Protein AF-A0A954T124-F1 (afdb_monomer)

Solvent-accessible surface area (backbone atoms only — not comparable to full-atom values): 3906 Å² total; per-residue (Å²): 124,70,66,46,78,78,48,66,47,86,42,76,91,87,29,69,34,44,30,35,37,33,65,46,97,85,77,48,75,49,79,46,58,67,54,89,61,50,75,66,36,43,80,79,34,72,65,54,32,49,53,52,54,49,52,54,50,32,67,72,70,70,59,128

Nearest PDB structures (foldseek):
  2czo-assembly1_A  TM=5.038E-01  e=4.226E+00  Saccharomyces cerevisiae
  5tc0-assembly1_A  TM=5.866E-01  e=7.099E+00  Homo sapiens
  1gd5-assembly1_A  TM=3.676E-01  e=6.653E+00  Homo sapiens
  8tla-assembly1_A  TM=4.115E-01  e=9.200E+00  Homo sapiens

Structure (mmCIF, N/CA/C/O backbone):
data_AF-A0A954T124-F1
#
_entry.id   AF-A0A954T124-F1
#
loop_
_atom_site.group_PDB
_atom_site.id
_atom_site.type_symbol
_atom_site.label_atom_id
_atom_site.label_alt_id
_atom_site.label_comp_id
_atom_site.label_asym_id
_atom_site.label_entity_id
_atom_site.label_seq_id
_atom_site.pdbx_PDB_ins_code
_atom_site.Cartn_x
_atom_site.Cartn_y
_atom_site.Cartn_z
_atom_site.occupancy
_atom_site.B_iso_or_equiv
_atom_site.auth_seq_id
_atom_site.auth_comp_id
_atom_site.auth_asym_id
_atom_site.auth_atom_id
_atom_site.pdbx_PDB_model_num
ATOM 1 N N . ALA A 1 1 ? 7.519 -4.59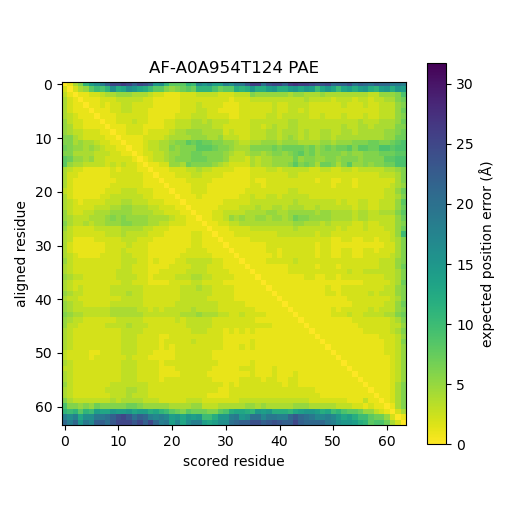2 19.304 1.00 57.53 1 ALA A N 1
ATOM 2 C CA . ALA A 1 1 ? 7.065 -3.408 18.547 1.00 57.53 1 ALA A CA 1
ATOM 3 C C . ALA A 1 1 ? 5.910 -3.838 17.654 1.00 57.53 1 ALA A C 1
ATOM 5 O O . ALA A 1 1 ? 6.059 -4.851 16.986 1.00 57.53 1 ALA A O 1
ATOM 6 N N . ASN A 1 2 ? 4.788 -3.114 17.637 1.00 81.06 2 ASN A N 1
ATOM 7 C CA . ASN A 1 2 ? 3.574 -3.525 16.903 1.00 81.06 2 ASN A CA 1
ATOM 8 C C . ASN A 1 2 ? 3.664 -3.244 15.387 1.00 81.06 2 ASN A C 1
ATOM 10 O O . ASN A 1 2 ? 2.648 -3.183 14.705 1.00 81.06 2 ASN A O 1
ATOM 14 N N . VAL A 1 3 ? 4.876 -3.018 14.864 1.00 93.56 3 VAL A N 1
ATOM 15 C CA . VAL A 1 3 ? 5.128 -2.775 13.441 1.00 93.56 3 VAL A CA 1
ATOM 16 C C . VAL A 1 3 ? 5.555 -4.089 12.800 1.00 93.56 3 VAL A C 1
ATOM 18 O O . VAL A 1 3 ? 6.590 -4.654 13.157 1.00 93.56 3 VAL A O 1
ATOM 21 N N . ARG A 1 4 ? 4.779 -4.557 11.826 1.00 94.94 4 ARG A N 1
ATOM 22 C CA . ARG A 1 4 ? 5.078 -5.742 11.025 1.00 94.94 4 ARG A CA 1
ATOM 23 C C . ARG A 1 4 ? 5.561 -5.327 9.642 1.00 94.94 4 ARG A C 1
ATOM 25 O O . ARG A 1 4 ? 4.821 -4.707 8.879 1.00 94.94 4 ARG A O 1
ATOM 32 N N . LYS A 1 5 ? 6.785 -5.725 9.298 1.00 95.69 5 LYS A N 1
ATOM 33 C CA . LYS A 1 5 ? 7.347 -5.570 7.952 1.00 95.69 5 LYS A CA 1
ATOM 34 C C . LYS A 1 5 ? 6.808 -6.656 7.029 1.00 95.69 5 LYS A C 1
ATOM 36 O O . LYS A 1 5 ? 6.834 -7.832 7.379 1.00 95.69 5 LYS A O 1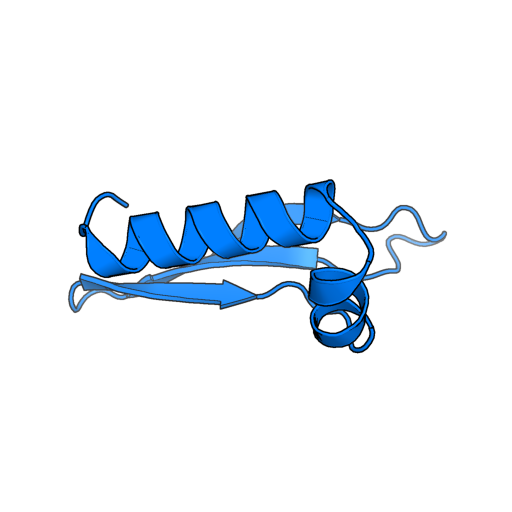
ATOM 41 N N . LEU A 1 6 ? 6.305 -6.246 5.872 1.00 95.75 6 LEU A N 1
ATOM 42 C CA . LEU A 1 6 ? 5.720 -7.119 4.855 1.00 95.75 6 LEU A CA 1
ATOM 43 C C . LEU A 1 6 ? 6.663 -7.321 3.672 1.00 95.75 6 LEU A C 1
ATOM 45 O O . LEU A 1 6 ? 6.736 -8.417 3.128 1.00 95.75 6 LEU A O 1
ATOM 49 N N . ALA A 1 7 ? 7.374 -6.266 3.276 1.00 95.50 7 ALA A N 1
ATOM 50 C CA . ALA A 1 7 ? 8.331 -6.306 2.180 1.00 95.50 7 ALA A CA 1
ATOM 51 C C . ALA A 1 7 ? 9.412 -5.238 2.362 1.00 95.50 7 ALA A C 1
ATOM 53 O O . ALA A 1 7 ? 9.234 -4.272 3.109 1.00 95.50 7 ALA A O 1
ATOM 54 N N . ARG A 1 8 ? 10.519 -5.405 1.641 1.00 94.50 8 ARG A N 1
ATOM 55 C CA . ARG A 1 8 ? 11.621 -4.447 1.569 1.00 94.50 8 ARG A CA 1
ATOM 56 C C . ARG A 1 8 ? 12.151 -4.380 0.139 1.00 94.50 8 ARG A C 1
ATOM 58 O O . ARG A 1 8 ? 12.163 -5.393 -0.558 1.00 94.50 8 ARG A O 1
ATOM 65 N N . GLY A 1 9 ? 12.592 -3.196 -0.277 1.00 94.31 9 GLY A N 1
ATOM 66 C CA . GLY A 1 9 ? 13.404 -3.025 -1.478 1.00 94.31 9 GLY A CA 1
ATOM 67 C C . GLY A 1 9 ? 14.711 -3.825 -1.423 1.00 94.31 9 GLY A C 1
ATOM 68 O O . GLY A 1 9 ? 15.206 -4.183 -0.360 1.00 94.31 9 GLY A O 1
ATOM 69 N N . LEU A 1 10 ? 15.276 -4.114 -2.590 1.00 95.06 10 LEU A N 1
ATOM 70 C CA . LEU A 1 10 ? 16.488 -4.930 -2.719 1.00 95.06 10 LEU A CA 1
ATOM 71 C C . LEU A 1 10 ? 17.719 -4.077 -3.049 1.00 95.06 10 LEU A C 1
ATOM 73 O O . LEU A 1 10 ? 18.653 -4.557 -3.689 1.00 95.06 10 LEU A O 1
ATOM 77 N N . ASN A 1 11 ? 17.713 -2.797 -2.661 1.00 94.44 11 ASN A N 1
ATOM 78 C CA . ASN A 1 11 ? 18.867 -1.942 -2.914 1.00 94.44 11 ASN A CA 1
ATOM 79 C C . ASN A 1 11 ? 20.037 -2.392 -2.013 1.00 94.44 11 ASN A C 1
ATOM 81 O O . ASN A 1 11 ? 19.802 -2.832 -0.883 1.00 94.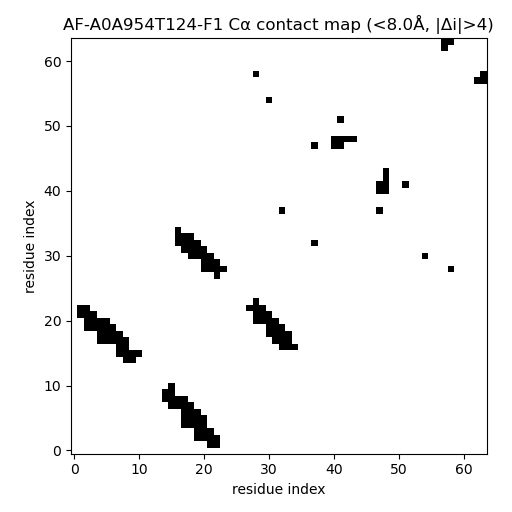44 11 ASN A O 1
ATOM 85 N N . PRO A 1 12 ? 21.298 -2.280 -2.472 1.00 96.19 12 PRO A N 1
ATOM 86 C CA . PRO A 1 12 ? 22.462 -2.684 -1.686 1.00 96.19 12 PRO A CA 1
ATOM 87 C C . PRO A 1 12 ? 22.534 -2.027 -0.301 1.00 96.19 12 PRO A C 1
ATOM 89 O O . PRO A 1 12 ? 22.048 -0.914 -0.102 1.00 96.19 12 PRO A O 1
ATOM 92 N N . GLY A 1 13 ? 23.188 -2.711 0.643 1.00 92.81 13 GLY A N 1
ATOM 93 C CA . GLY A 1 13 ? 23.415 -2.190 1.995 1.00 92.81 13 GLY A CA 1
ATOM 94 C C . GLY A 1 13 ? 22.142 -2.075 2.832 1.00 92.81 13 GLY A C 1
ATOM 95 O O . GLY A 1 13 ? 22.011 -1.124 3.594 1.00 92.81 13 GLY A O 1
ATOM 96 N N . GLU A 1 14 ? 21.198 -3.010 2.665 1.00 88.69 14 GLU A N 1
ATOM 97 C CA . GLU A 1 14 ? 19.887 -2.992 3.336 1.00 88.69 14 GLU A CA 1
ATOM 98 C C . GLU A 1 14 ? 19.043 -1.745 2.992 1.00 88.69 14 GLU A C 1
ATOM 100 O O . GLU A 1 14 ? 18.127 -1.379 3.731 1.00 88.69 14 GLU A O 1
ATOM 105 N N . GLY A 1 15 ? 19.354 -1.082 1.874 1.00 88.75 15 GLY A N 1
ATOM 106 C CA . GLY A 1 15 ? 18.687 0.132 1.430 1.00 88.75 15 GLY A CA 1
ATOM 107 C C . GLY A 1 15 ? 17.350 -0.122 0.731 1.00 88.75 15 GLY A C 1
ATOM 108 O O . GLY A 1 15 ? 17.027 -1.220 0.279 1.00 88.75 15 GLY A O 1
ATOM 109 N N . GLY A 1 16 ? 16.589 0.955 0.548 1.00 91.88 16 GLY A N 1
ATOM 110 C CA . GLY A 1 16 ? 15.295 0.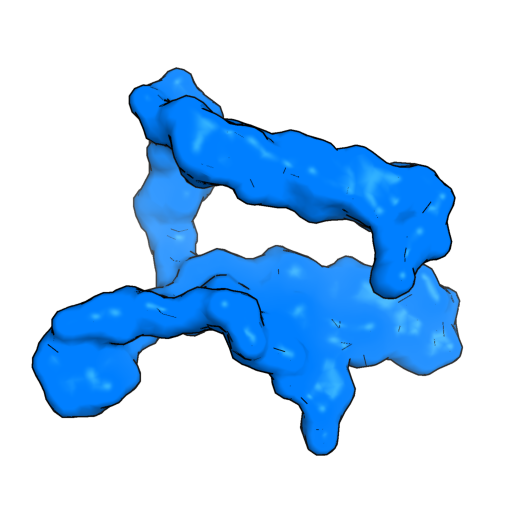931 -0.133 1.00 91.88 16 GLY A CA 1
ATOM 111 C C . GLY A 1 16 ? 14.114 1.095 0.818 1.00 91.88 16 GLY A C 1
ATOM 112 O O . GLY A 1 16 ? 14.269 1.252 2.026 1.00 91.88 16 GLY A O 1
ATOM 113 N N . ALA A 1 17 ? 12.917 1.116 0.237 1.00 96.56 17 ALA A N 1
ATOM 114 C CA . ALA A 1 17 ? 11.677 1.316 0.973 1.00 96.56 17 ALA A CA 1
ATOM 115 C C . ALA A 1 17 ? 11.253 0.050 1.731 1.00 96.56 17 ALA A C 1
ATOM 117 O O . ALA A 1 17 ? 11.545 -1.070 1.306 1.00 96.56 17 ALA A O 1
ATOM 118 N N . GLU A 1 18 ? 10.505 0.225 2.817 1.00 97.00 18 GLU A N 1
ATOM 119 C CA . GLU A 1 18 ? 9.876 -0.867 3.558 1.00 97.00 18 GLU A CA 1
ATOM 120 C C . GLU A 1 18 ? 8.361 -0.727 3.486 1.00 97.00 18 GLU A C 1
ATOM 122 O O . GLU A 1 18 ? 7.814 0.343 3.755 1.00 97.00 18 GLU A O 1
ATOM 127 N N . ILE A 1 19 ? 7.686 -1.827 3.157 1.00 97.81 19 ILE A N 1
ATOM 128 C CA . ILE A 1 19 ? 6.238 -1.922 3.298 1.00 97.81 19 ILE A CA 1
ATOM 129 C C . ILE A 1 19 ? 5.956 -2.491 4.681 1.00 97.81 19 ILE A C 1
ATOM 131 O O . ILE A 1 19 ? 6.370 -3.611 4.992 1.00 97.81 19 ILE A O 1
ATOM 135 N N . VAL A 1 20 ? 5.251 -1.729 5.509 1.00 97.69 20 VAL A N 1
ATOM 136 C CA . VAL A 1 20 ? 4.957 -2.070 6.901 1.00 97.69 20 VAL A CA 1
ATOM 137 C C . VAL A 1 20 ? 3.479 -1.880 7.227 1.00 97.69 20 VAL A C 1
ATOM 139 O O . VAL A 1 20 ? 2.773 -1.078 6.614 1.00 97.69 20 VAL A O 1
ATOM 142 N N . THR A 1 21 ? 3.032 -2.617 8.238 1.00 96.31 21 THR A N 1
ATOM 143 C CA . THR A 1 21 ? 1.716 -2.477 8.868 1.00 96.31 21 THR A CA 1
ATOM 144 C C . THR A 1 21 ? 1.875 -2.254 10.362 1.00 96.31 21 THR A C 1
ATOM 146 O O . THR A 1 21 ? 2.827 -2.752 10.962 1.00 96.31 21 THR A O 1
ATOM 149 N N . PHE A 1 22 ? 0.959 -1.502 10.956 1.00 94.62 22 PHE A N 1
ATOM 150 C CA . PHE A 1 22 ? 0.903 -1.272 12.394 1.00 94.62 22 PHE A CA 1
ATOM 151 C C . PHE A 1 22 ? -0.550 -1.187 12.837 1.00 94.62 22 PHE A C 1
ATOM 153 O O . PHE A 1 22 ? -1.317 -0.428 12.251 1.00 94.62 22 PHE A O 1
ATOM 160 N N . GLU A 1 23 ? -0.911 -1.932 13.874 1.00 92.81 23 GLU A N 1
ATOM 161 C CA . GLU A 1 23 ? -2.231 -1.869 14.503 1.00 92.81 23 GLU A CA 1
ATOM 162 C C . GLU A 1 23 ? -2.161 -1.027 15.777 1.00 92.81 23 GLU A C 1
ATOM 164 O O . GLU A 1 23 ? -1.216 -1.132 16.567 1.00 92.81 23 GLU A O 1
ATOM 169 N N . THR A 1 24 ? -3.159 -0.168 15.972 1.00 91.31 24 THR A N 1
ATOM 170 C CA . THR A 1 24 ? -3.286 0.656 17.173 1.00 91.31 24 THR A CA 1
ATOM 171 C C . THR A 1 24 ? -4.123 -0.068 18.222 1.00 91.31 24 THR A C 1
ATOM 173 O O . THR A 1 24 ? -5.057 -0.804 17.910 1.00 91.31 24 THR A O 1
ATOM 176 N N . ASN A 1 25 ? -3.863 0.219 19.498 1.00 90.25 25 ASN A N 1
ATOM 177 C CA . ASN A 1 25 ? -4.651 -0.342 20.603 1.00 90.25 25 ASN A CA 1
ATOM 178 C C . ASN 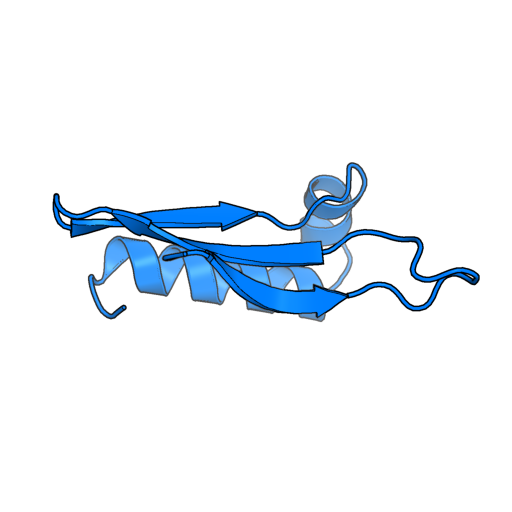A 1 25 ? -6.129 0.101 20.582 1.00 90.25 25 ASN A C 1
ATOM 180 O O . ASN A 1 25 ? -6.958 -0.505 21.250 1.00 90.25 25 ASN A O 1
ATOM 184 N N . SER A 1 26 ? -6.459 1.164 19.843 1.00 91.81 26 SER A N 1
ATOM 185 C CA . SER A 1 26 ? -7.823 1.674 19.667 1.00 91.81 26 SER A CA 1
ATOM 186 C C . SER A 1 26 ? -8.561 1.060 18.469 1.00 91.81 26 SER A C 1
ATOM 188 O O . SER A 1 26 ? -9.633 1.543 18.115 1.00 91.81 26 SER A O 1
ATOM 190 N N . GLY A 1 27 ? -7.998 0.025 17.832 1.00 88.56 27 GLY A N 1
ATOM 191 C CA . GLY A 1 27 ? -8.607 -0.667 16.690 1.00 88.56 27 GLY A CA 1
ATOM 192 C C . GLY A 1 27 ? -8.368 0.000 15.331 1.00 88.56 27 GLY A C 1
ATOM 193 O O . GLY A 1 27 ? -9.007 -0.365 14.349 1.00 88.56 27 GLY A O 1
ATOM 194 N N . GLY A 1 28 ? -7.469 0.984 15.258 1.00 91.81 28 GLY A N 1
ATOM 195 C CA . GLY A 1 28 ? -7.014 1.575 14.001 1.00 91.81 28 GLY A CA 1
ATOM 196 C C . GLY A 1 28 ? -5.834 0.812 13.400 1.00 91.81 28 GLY A C 1
ATOM 197 O O . GLY A 1 28 ? -5.208 -0.019 14.056 1.00 91.81 28 GLY A O 1
ATOM 198 N N . ALA A 1 29 ? -5.479 1.139 12.159 1.00 94.00 29 ALA A N 1
ATOM 199 C CA . ALA A 1 29 ? -4.317 0.561 11.497 1.00 94.00 29 ALA A CA 1
ATOM 200 C C . ALA A 1 29 ? -3.618 1.565 10.572 1.00 94.00 29 ALA A C 1
ATOM 202 O O . ALA A 1 29 ? -4.230 2.493 10.044 1.00 94.00 29 ALA A O 1
ATOM 203 N N . VAL A 1 30 ? -2.320 1.357 10.366 1.00 95.56 30 VAL A N 1
ATOM 204 C CA . VAL A 1 30 ? -1.470 2.105 9.438 1.00 95.56 30 VAL A CA 1
ATOM 205 C C . VAL A 1 30 ? -0.858 1.129 8.446 1.00 95.56 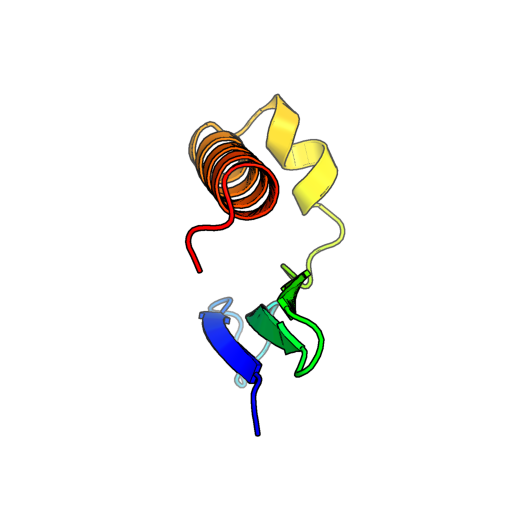30 VAL A C 1
ATOM 207 O O . VAL A 1 30 ? -0.321 0.091 8.830 1.00 95.56 30 VAL A O 1
ATOM 210 N N . PHE A 1 31 ? -0.900 1.493 7.168 1.00 97.31 31 PHE A N 1
ATOM 211 C CA . PHE A 1 31 ? -0.138 0.856 6.101 1.00 97.31 31 PHE A CA 1
ATOM 212 C C . PHE A 1 31 ? 0.801 1.901 5.503 1.00 97.31 31 PHE A C 1
ATOM 214 O O . PHE A 1 31 ? 0.348 2.962 5.074 1.00 97.31 31 PHE A O 1
ATOM 221 N N . SER A 1 32 ? 2.103 1.621 5.498 1.00 97.62 32 SER A N 1
ATOM 222 C CA . SER A 1 32 ? 3.122 2.528 4.964 1.00 97.62 32 SER A CA 1
ATOM 223 C C . SER A 1 32 ? 4.017 1.786 3.987 1.00 97.62 32 SER A C 1
ATOM 225 O O . SER A 1 32 ? 4.434 0.666 4.261 1.00 97.62 32 SER A O 1
ATOM 227 N N . VAL A 1 33 ? 4.288 2.409 2.842 1.00 97.94 33 VAL A N 1
ATOM 228 C CA . VAL A 1 33 ? 5.021 1.811 1.711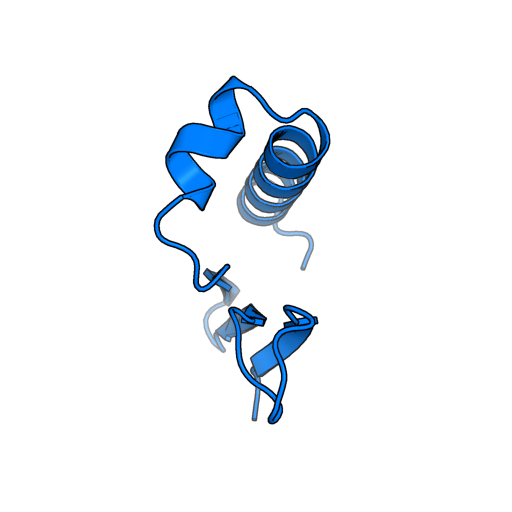 1.00 97.94 33 VAL A CA 1
ATOM 229 C C . VAL A 1 33 ? 6.430 2.368 1.534 1.00 97.94 33 VAL A C 1
ATOM 231 O O . VAL A 1 33 ? 7.216 1.803 0.782 1.00 97.94 33 VAL A O 1
ATOM 234 N N . GLY A 1 34 ? 6.741 3.501 2.174 1.00 95.69 34 GLY A N 1
ATOM 235 C CA . GLY A 1 34 ? 8.073 4.111 2.151 1.00 95.69 34 GLY A CA 1
ATOM 236 C C . GLY A 1 34 ? 8.580 4.588 0.780 1.00 95.69 34 GLY A C 1
ATOM 237 O O . GLY A 1 34 ? 9.786 4.737 0.620 1.00 95.69 34 GLY A O 1
ATOM 238 N N . SER A 1 35 ? 7.709 4.812 -0.214 1.00 96.81 35 SER A N 1
ATOM 239 C CA . SER A 1 35 ? 8.105 5.200 -1.578 1.00 96.81 35 SER A CA 1
ATOM 240 C C . SER A 1 35 ? 7.274 6.362 -2.124 1.00 96.81 35 SER A C 1
ATOM 242 O O . SER A 1 35 ? 6.047 6.279 -2.183 1.00 96.81 35 SER A O 1
ATOM 244 N N . ILE A 1 36 ? 7.952 7.420 -2.586 1.00 96.94 36 ILE A N 1
ATOM 245 C CA . ILE A 1 36 ? 7.320 8.602 -3.198 1.00 96.94 36 ILE A CA 1
ATOM 246 C C . ILE A 1 36 ? 6.626 8.281 -4.525 1.00 96.94 36 ILE A C 1
ATOM 248 O O . ILE A 1 36 ? 5.629 8.909 -4.862 1.00 96.94 36 ILE A O 1
ATOM 252 N N . CYS A 1 37 ? 7.115 7.282 -5.262 1.00 97.00 37 CYS A N 1
ATOM 253 C CA . CYS A 1 37 ? 6.532 6.887 -6.543 1.00 97.00 37 CYS A CA 1
ATOM 254 C C . CYS A 1 37 ? 5.321 5.958 -6.383 1.00 97.00 37 CYS A C 1
ATOM 256 O O . CYS A 1 37 ? 4.656 5.665 -7.368 1.00 97.00 37 CYS A O 1
ATOM 258 N N . TRP A 1 38 ? 5.005 5.480 -5.171 1.00 98.06 38 TRP A N 1
ATOM 259 C CA . TRP A 1 38 ? 3.868 4.575 -4.982 1.00 98.06 38 TRP A CA 1
ATOM 260 C C . TRP A 1 38 ? 2.539 5.169 -5.478 1.00 98.06 38 TRP A C 1
ATOM 262 O O . TRP A 1 38 ? 1.858 4.483 -6.237 1.00 98.06 38 TRP A O 1
ATOM 272 N N . PRO A 1 39 ? 2.162 6.423 -5.141 1.00 97.50 39 PRO A N 1
ATOM 273 C CA . PRO A 1 39 ? 0.884 6.988 -5.571 1.00 97.50 39 PRO A CA 1
ATOM 274 C C . PRO A 1 39 ? 0.752 7.107 -7.091 1.00 97.50 39 PRO A C 1
ATOM 276 O O . PRO A 1 39 ? -0.320 6.838 -7.624 1.00 97.50 39 PRO A O 1
ATOM 279 N N . SER A 1 40 ? 1.825 7.465 -7.804 1.00 98.31 40 SER A N 1
ATOM 280 C CA . SER A 1 40 ? 1.795 7.512 -9.270 1.00 98.31 40 SER A CA 1
ATOM 281 C C . SER A 1 40 ? 1.743 6.108 -9.878 1.00 98.31 40 SER A C 1
ATOM 283 O O . SER A 1 40 ? 1.011 5.891 -10.844 1.00 98.31 40 SER A O 1
ATOM 285 N N . SER A 1 41 ? 2.429 5.131 -9.279 1.00 98.50 41 SER A N 1
ATOM 286 C CA . SER A 1 41 ? 2.375 3.730 -9.712 1.00 98.50 41 SER A CA 1
ATOM 287 C C . SER A 1 41 ? 1.002 3.080 -9.516 1.00 98.50 41 SER A C 1
ATOM 289 O O . SER A 1 41 ? 0.671 2.169 -10.268 1.00 98.50 41 SER A O 1
ATOM 291 N N . VAL A 1 42 ? 0.163 3.554 -8.584 1.00 98.38 42 VAL A N 1
ATOM 292 C CA . VAL A 1 42 ? -1.228 3.066 -8.433 1.00 98.38 42 VAL A CA 1
ATOM 293 C C . VAL A 1 42 ? -2.033 3.213 -9.729 1.00 98.38 42 VAL A C 1
ATOM 295 O O . VAL A 1 42 ? -2.979 2.469 -9.937 1.00 98.38 42 VAL A O 1
ATOM 298 N N . LEU A 1 43 ? -1.683 4.141 -10.620 1.00 97.69 43 LEU A N 1
ATOM 299 C CA . LEU A 1 43 ? -2.443 4.360 -11.855 1.00 97.69 43 LEU A CA 1
ATOM 300 C C . LEU A 1 43 ? -2.007 3.458 -13.015 1.00 97.69 43 LEU A C 1
ATOM 302 O O . LEU A 1 43 ? -2.755 3.301 -13.976 1.00 97.69 43 LEU A O 1
ATOM 306 N N . VAL A 1 44 ? -0.795 2.900 -12.954 1.00 98.25 44 VAL A N 1
ATOM 307 C CA . VAL A 1 44 ? -0.145 2.255 -14.109 1.00 98.25 44 VAL A CA 1
ATOM 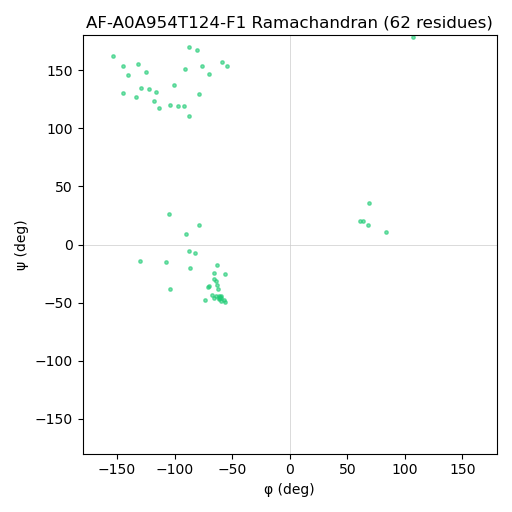308 C C . VAL A 1 44 ? 0.410 0.861 -13.814 1.00 98.25 44 VAL A C 1
ATOM 310 O O . VAL A 1 44 ? 0.706 0.115 -14.743 1.00 98.25 44 VAL A O 1
ATOM 313 N N . ASP A 1 45 ? 0.527 0.480 -12.542 1.00 98.56 45 ASP A N 1
ATOM 314 C CA . ASP A 1 45 ? 1.000 -0.832 -12.111 1.00 98.56 45 ASP A CA 1
ATOM 315 C C . ASP A 1 45 ? -0.135 -1.614 -11.428 1.00 98.56 45 ASP A C 1
ATOM 317 O O . ASP A 1 45 ? -0.657 -1.244 -10.369 1.00 98.56 45 ASP A O 1
ATOM 321 N N . ASN A 1 46 ? -0.510 -2.744 -12.033 1.00 98.62 46 ASN A N 1
ATOM 322 C CA . ASN A 1 46 ? -1.596 -3.602 -11.554 1.00 98.62 46 ASN A CA 1
ATOM 323 C C . ASN A 1 46 ? -1.323 -4.221 -10.175 1.00 98.62 46 ASN A C 1
ATOM 325 O O . ASN A 1 46 ? -2.260 -4.475 -9.414 1.00 98.62 46 ASN A O 1
ATOM 329 N N . THR A 1 47 ? -0.063 -4.490 -9.841 1.00 98.25 47 THR A N 1
ATOM 330 C CA . THR A 1 47 ? 0.327 -5.072 -8.553 1.00 98.25 47 THR A CA 1
ATOM 331 C C . THR A 1 47 ? 0.203 -4.029 -7.452 1.00 98.25 47 THR A C 1
ATOM 333 O O . THR A 1 47 ? -0.443 -4.288 -6.434 1.00 98.25 47 THR A O 1
ATOM 336 N N . VAL A 1 48 ? 0.736 -2.828 -7.678 1.00 98.31 48 VAL A N 1
ATOM 337 C CA . VAL A 1 48 ? 0.615 -1.685 -6.759 1.00 98.31 48 VAL A CA 1
ATOM 338 C C . VAL A 1 48 ? -0.856 -1.317 -6.536 1.00 98.31 48 VAL A C 1
ATOM 340 O O . VAL A 1 48 ? -1.293 -1.153 -5.390 1.00 98.31 48 VAL A O 1
ATOM 343 N N . SER A 1 49 ? -1.644 -1.281 -7.615 1.00 98.69 49 SER A N 1
ATOM 344 C CA . SER A 1 49 ? -3.097 -1.070 -7.569 1.00 98.69 49 SER A CA 1
ATOM 345 C C . SER A 1 49 ? -3.789 -2.105 -6.686 1.00 98.69 49 SER A C 1
ATOM 347 O O . SER A 1 49 ? -4.560 -1.763 -5.789 1.00 98.69 49 SER A O 1
ATOM 349 N N . ARG A 1 50 ? -3.484 -3.391 -6.905 1.00 98.69 50 ARG A N 1
ATOM 350 C CA . ARG A 1 50 ? -4.092 -4.506 -6.173 1.00 98.69 50 ARG A CA 1
ATOM 351 C C . ARG A 1 50 ? -3.743 -4.474 -4.690 1.00 98.69 50 ARG A C 1
ATOM 353 O O . ARG A 1 50 ? -4.631 -4.668 -3.865 1.00 98.69 50 ARG A O 1
ATOM 360 N N . ILE A 1 51 ? -2.482 -4.215 -4.344 1.00 98.19 51 ILE A N 1
ATOM 361 C CA . ILE A 1 51 ? -2.047 -4.087 -2.946 1.00 98.19 51 ILE A CA 1
ATOM 362 C C . ILE A 1 51 ? -2.814 -2.947 -2.270 1.00 98.19 51 ILE A C 1
ATOM 364 O O . ILE A 1 51 ? -3.402 -3.150 -1.209 1.00 98.19 51 ILE A O 1
ATOM 368 N N . THR A 1 52 ? -2.883 -1.783 -2.916 1.00 98.44 52 THR A N 1
ATOM 369 C CA . THR A 1 52 ? -3.584 -0.607 -2.382 1.00 98.44 52 THR A CA 1
ATOM 370 C C . THR A 1 52 ? -5.078 -0.888 -2.186 1.00 98.44 52 THR A C 1
ATOM 372 O O . THR A 1 52 ? -5.618 -0.652 -1.107 1.00 98.44 52 THR A O 1
ATOM 375 N N . ALA A 1 53 ? -5.745 -1.491 -3.176 1.00 98.38 53 ALA A N 1
ATOM 376 C CA . ALA A 1 53 ? -7.154 -1.870 -3.079 1.00 98.38 53 ALA A CA 1
ATOM 377 C C . ALA A 1 53 ? -7.422 -2.920 -1.984 1.00 98.38 53 ALA A C 1
ATOM 379 O O . ALA A 1 53 ? -8.470 -2.891 -1.338 1.00 98.38 53 ALA A O 1
ATOM 380 N N . ASN A 1 54 ? -6.494 -3.853 -1.753 1.00 97.69 54 ASN A N 1
ATOM 381 C CA . ASN A 1 54 ? -6.609 -4.832 -0.672 1.00 97.69 54 ASN A CA 1
ATOM 382 C C . ASN A 1 54 ? -6.542 -4.160 0.699 1.00 97.69 54 ASN A C 1
ATOM 384 O O . ASN A 1 54 ? -7.384 -4.447 1.544 1.00 97.69 54 ASN A O 1
ATOM 388 N N . VAL A 1 55 ? -5.590 -3.247 0.902 1.00 97.31 55 VAL A N 1
ATOM 389 C CA . VAL A 1 55 ? -5.450 -2.499 2.159 1.00 97.31 55 VAL A CA 1
ATOM 390 C C . VAL A 1 55 ? -6.691 -1.655 2.435 1.00 97.31 55 VAL A C 1
ATOM 392 O O . VAL A 1 55 ? -7.231 -1.715 3.534 1.00 97.31 55 VAL A O 1
ATOM 395 N N . LEU A 1 56 ? -7.196 -0.931 1.431 1.00 97.12 56 LEU A N 1
ATOM 396 C CA . LEU A 1 56 ? -8.400 -0.110 1.587 1.00 97.12 56 LEU A CA 1
ATOM 397 C C . LEU A 1 56 ? -9.629 -0.947 1.954 1.00 97.12 56 LEU A C 1
ATOM 399 O O . LEU A 1 56 ? -10.366 -0.582 2.866 1.00 97.12 56 LEU A O 1
ATOM 403 N N . ARG A 1 57 ? -9.835 -2.091 1.285 1.00 97.62 57 ARG A N 1
ATOM 404 C CA . ARG A 1 57 ? -10.910 -3.028 1.648 1.00 97.62 57 ARG A CA 1
ATOM 405 C C . ARG A 1 57 ? -10.737 -3.545 3.070 1.00 97.62 57 ARG A C 1
ATOM 407 O O . ARG A 1 57 ? -11.688 -3.531 3.837 1.00 97.62 57 ARG A O 1
ATOM 414 N N . ARG A 1 58 ? -9.513 -3.925 3.435 1.00 94.31 58 ARG A N 1
ATOM 415 C CA . ARG A 1 58 ? -9.183 -4.442 4.763 1.00 94.31 58 ARG A CA 1
ATOM 416 C C . ARG A 1 58 ? -9.499 -3.427 5.869 1.00 94.31 58 ARG A C 1
ATOM 418 O O . ARG A 1 58 ? -10.155 -3.775 6.844 1.00 94.31 58 ARG A O 1
ATOM 425 N N . PHE A 1 59 ? -9.110 -2.168 5.672 1.00 95.00 59 PHE A N 1
ATOM 426 C CA . PHE A 1 59 ? -9.366 -1.080 6.623 1.00 95.00 59 PHE A CA 1
ATOM 427 C C . PHE A 1 59 ? -10.841 -0.690 6.703 1.00 95.00 59 PHE A C 1
ATOM 429 O O . PHE A 1 59 ? -11.326 -0.381 7.785 1.00 95.00 59 PHE A O 1
ATOM 436 N N . ARG A 1 60 ? -11.567 -0.733 5.581 1.00 93.94 60 ARG A N 1
ATOM 437 C CA . ARG A 1 60 ? -13.014 -0.492 5.559 1.00 93.94 60 ARG A CA 1
ATOM 438 C C . ARG A 1 60 ? -13.790 -1.603 6.272 1.00 93.94 60 ARG A C 1
ATOM 440 O O . ARG A 1 60 ? -14.724 -1.308 7.007 1.00 93.94 60 ARG A O 1
ATOM 447 N N . ASP A 1 61 ? -13.417 -2.859 6.033 1.00 91.81 61 ASP A N 1
ATOM 448 C CA . ASP A 1 61 ? -14.179 -4.032 6.479 1.00 91.81 61 ASP A CA 1
ATOM 449 C C . ASP A 1 61 ? -13.797 -4.494 7.899 1.00 91.81 61 ASP A C 1
ATOM 451 O O . ASP A 1 61 ? -14.413 -5.416 8.427 1.00 91.81 61 ASP A O 1
ATOM 455 N N . GLY A 1 62 ? -12.780 -3.885 8.525 1.00 74.06 62 GLY A N 1
ATOM 456 C CA . GLY A 1 62 ? -12.377 -4.182 9.906 1.00 74.06 62 GLY A CA 1
ATOM 457 C C . GLY A 1 62 ? -11.778 -5.577 10.108 1.00 74.06 62 GLY A C 1
ATOM 458 O O . GLY A 1 62 ? -11.687 -6.059 11.233 1.00 74.06 62 GLY A O 1
ATOM 459 N N . THR A 1 63 ? -11.366 -6.245 9.033 1.00 61.28 63 THR A N 1
ATOM 460 C CA . THR A 1 63 ? -10.615 -7.497 9.147 1.00 61.28 63 THR A CA 1
ATOM 461 C C . THR A 1 63 ? -9.149 -7.101 9.248 1.00 61.28 63 THR A C 1
ATOM 463 O O . THR A 1 63 ? -8.638 -6.588 8.275 1.00 61.28 63 THR A O 1
ATOM 466 N N . ALA A 1 64 ? -8.460 -7.262 10.375 1.00 53.03 64 ALA A N 1
ATOM 467 C CA . ALA A 1 64 ? -7.010 -7.014 10.497 1.00 53.03 64 ALA A CA 1
ATOM 468 C C . ALA A 1 64 ? -6.223 -8.313 10.712 1.00 53.03 64 ALA A C 1
ATOM 470 O O . ALA A 1 64 ? -6.899 -9.356 10.880 1.00 53.03 64 ALA A O 1
#

Secondary structure (DSSP, 8-state):
--EEEEEE--BTTTBS-EEEEEE-TTS-EEEE---TTHHHHTTT-HHHHHHHHHHHHHHHHT--

Radius of gyration: 12.89 Å; Cα contacts (8 Å,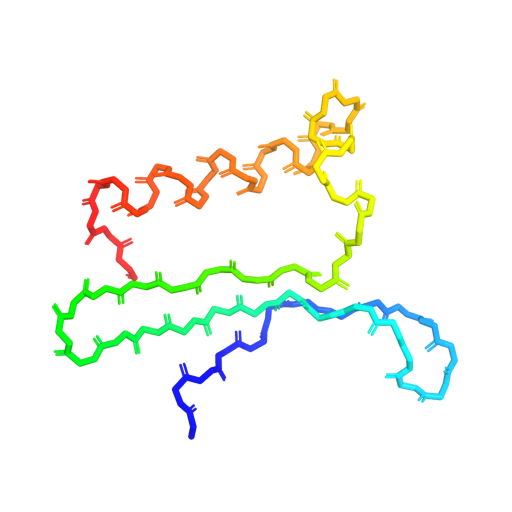 |Δi|>4): 69; chains: 1; bounding box: 38×16×35 Å

Mean predicted aligned error: 3.43 Å

Foldseek 3Di:
DQKDWDDADPDPPSDGWTFIKGADPVLAIDTDTRDPCLVVCCVPPPVSVVVVVVVVCCRVVSPD

Sequence (64 aa):
ANVRKLARGLNPGEGGAEIVTFETNSGGAVFSVGSICWPSSVLVDNTVSRITANVLRRFRDGTA

pLDDT: mean 93.31, std 9.03, range [53.03, 98.69]